Protein AF-A0A095BUM9-F1 (afdb_monomer_lite)

Structure (mmCIF, N/CA/C/O backbone):
data_AF-A0A095BUM9-F1
#
_entry.id   AF-A0A095BUM9-F1
#
loop_
_atom_site.group_PDB
_atom_site.id
_atom_site.type_symbol
_atom_site.label_atom_id
_atom_site.label_alt_id
_atom_site.label_comp_id
_atom_site.label_asym_id
_atom_site.label_entity_id
_atom_site.label_seq_id
_atom_site.pdbx_PDB_ins_code
_atom_site.Cartn_x
_atom_site.Cartn_y
_atom_site.Cartn_z
_atom_site.occupancy
_atom_site.B_iso_or_equiv
_atom_site.auth_seq_id
_atom_site.auth_comp_id
_atom_site.auth_asym_id
_atom_site.auth_atom_id
_atom_site.pdbx_PDB_model_num
ATOM 1 N N . MET A 1 1 ? 39.213 10.742 14.798 1.00 37.25 1 MET A N 1
ATOM 2 C CA . MET A 1 1 ? 37.972 11.482 15.093 1.00 37.25 1 MET A CA 1
ATOM 3 C C . MET A 1 1 ? 37.114 11.392 13.850 1.00 37.25 1 MET A C 1
ATOM 5 O O . MET A 1 1 ? 37.494 11.927 12.818 1.00 37.25 1 MET A O 1
ATOM 9 N N . SER A 1 2 ? 36.088 10.554 13.929 1.00 52.44 2 SER A N 1
ATOM 10 C CA . SER A 1 2 ? 35.226 10.130 12.832 1.00 52.44 2 SER A CA 1
ATOM 11 C C . SER A 1 2 ? 34.354 11.274 12.341 1.00 52.44 2 SER A C 1
ATOM 13 O O . SER A 1 2 ? 33.689 11.912 13.150 1.00 52.44 2 SER A O 1
ATOM 15 N N . LEU A 1 3 ? 34.308 11.472 11.029 1.00 36.34 3 LEU A N 1
ATOM 16 C CA . LEU A 1 3 ? 33.194 12.130 10.359 1.00 36.34 3 LEU A CA 1
ATOM 17 C C . LEU A 1 3 ? 32.855 11.280 9.138 1.00 36.34 3 LEU A C 1
ATOM 19 O O . LEU A 1 3 ? 33.280 11.529 8.013 1.00 36.34 3 LEU A O 1
ATOM 23 N N . GLU A 1 4 ? 32.136 10.202 9.434 1.00 45.38 4 GLU A N 1
ATOM 24 C CA . GLU A 1 4 ? 31.327 9.450 8.488 1.00 45.38 4 GLU A CA 1
ATOM 25 C C . GLU A 1 4 ? 30.225 10.403 8.016 1.00 45.38 4 GLU A C 1
ATOM 27 O O . GLU A 1 4 ? 29.165 10.529 8.628 1.00 45.38 4 GLU A O 1
ATOM 32 N N . TYR A 1 5 ? 30.541 11.198 6.993 1.00 40.94 5 TYR A N 1
ATOM 33 C CA . TYR A 1 5 ? 29.552 12.020 6.322 1.00 40.94 5 TYR A CA 1
ATOM 34 C C . TYR A 1 5 ? 28.581 11.070 5.638 1.00 40.94 5 TYR A C 1
ATOM 36 O O . TYR A 1 5 ? 28.950 10.308 4.743 1.00 40.94 5 TYR A O 1
ATOM 44 N N . ALA A 1 6 ? 27.349 11.106 6.134 1.00 43.25 6 ALA A N 1
ATOM 45 C CA . ALA A 1 6 ? 26.189 10.474 5.550 1.00 43.25 6 ALA A CA 1
ATOM 46 C C . ALA A 1 6 ? 26.259 10.558 4.021 1.00 43.25 6 ALA A C 1
ATOM 48 O O . ALA A 1 6 ? 26.364 11.649 3.457 1.00 43.25 6 ALA A O 1
ATOM 49 N N . ARG A 1 7 ? 26.205 9.390 3.373 1.00 48.44 7 ARG A N 1
ATOM 50 C CA . ARG A 1 7 ? 25.944 9.230 1.942 1.00 48.44 7 ARG A CA 1
ATOM 51 C C . ARG A 1 7 ? 24.588 9.857 1.614 1.00 48.44 7 ARG A C 1
ATOM 53 O O . ARG A 1 7 ? 23.583 9.168 1.484 1.00 48.44 7 ARG A O 1
ATOM 60 N N . VAL A 1 8 ? 24.551 11.175 1.491 1.00 48.12 8 VAL A N 1
ATOM 61 C CA . VAL A 1 8 ? 23.560 11.848 0.664 1.00 48.12 8 VAL A CA 1
ATOM 62 C C . VAL A 1 8 ? 24.030 11.562 -0.753 1.00 48.12 8 VAL A C 1
ATOM 64 O O . VAL A 1 8 ? 25.059 12.084 -1.171 1.00 48.12 8 VAL A O 1
ATOM 67 N N . GLY A 1 9 ? 23.369 10.613 -1.419 1.00 47.25 9 GLY A N 1
ATOM 68 C CA . GLY A 1 9 ? 23.727 10.179 -2.768 1.00 47.25 9 GLY A CA 1
ATOM 69 C C . GLY A 1 9 ? 23.899 11.389 -3.681 1.00 47.25 9 GLY A C 1
ATOM 70 O O . GLY A 1 9 ? 22.977 12.192 -3.829 1.00 47.25 9 GLY A O 1
ATOM 71 N N . ASN A 1 10 ? 25.104 11.544 -4.230 1.00 46.31 10 ASN A N 1
ATOM 72 C CA . ASN A 1 10 ? 25.425 12.632 -5.137 1.00 46.31 10 ASN A CA 1
ATOM 73 C C . ASN A 1 10 ? 24.512 12.552 -6.364 1.00 46.31 10 ASN A C 1
ATOM 75 O O . ASN A 1 10 ? 24.329 11.494 -6.961 1.00 46.31 10 ASN A O 1
ATOM 79 N N . ILE A 1 11 ? 24.004 13.710 -6.778 1.00 50.25 11 ILE A N 1
ATOM 80 C CA . ILE A 1 11 ? 23.182 13.905 -7.984 1.00 50.25 11 ILE A CA 1
ATOM 81 C C . ILE A 1 11 ? 23.917 13.411 -9.252 1.00 50.25 11 ILE A C 1
ATOM 83 O O . ILE A 1 11 ? 23.292 13.098 -10.261 1.00 50.25 11 ILE A O 1
ATOM 87 N N . GLU A 1 12 ? 25.242 13.277 -9.188 1.00 50.84 12 GLU A N 1
ATOM 88 C CA . GLU A 1 12 ? 26.098 12.797 -10.274 1.00 50.84 12 GLU A CA 1
ATOM 89 C C . GLU A 1 12 ? 25.958 11.286 -10.558 1.00 50.84 12 GLU A C 1
ATOM 91 O O . GLU A 1 12 ? 26.064 10.892 -11.721 1.00 50.84 12 GLU A O 1
ATOM 96 N N . ASP A 1 13 ? 25.600 10.450 -9.568 1.00 50.56 13 ASP A N 1
ATOM 97 C CA . ASP A 1 13 ? 25.375 8.997 -9.767 1.00 50.56 13 ASP A CA 1
ATOM 98 C C . ASP A 1 13 ? 24.116 8.692 -10.610 1.00 50.56 13 ASP A C 1
ATOM 100 O O . ASP A 1 13 ? 23.952 7.602 -11.169 1.00 50.56 13 ASP A O 1
ATOM 104 N N . ILE A 1 14 ? 23.227 9.679 -10.746 1.00 52.34 14 ILE A N 1
ATOM 105 C CA . ILE A 1 14 ? 21.933 9.578 -11.435 1.00 52.34 14 ILE A CA 1
ATOM 106 C C . ILE A 1 14 ? 22.106 9.623 -12.970 1.00 52.34 14 ILE A C 1
ATOM 108 O O . ILE A 1 14 ? 21.186 9.262 -13.701 1.00 52.34 14 ILE A O 1
ATOM 112 N N . THR A 1 15 ? 23.276 10.026 -13.489 1.00 46.22 15 THR A N 1
ATOM 113 C CA . THR A 1 15 ? 23.442 10.438 -14.901 1.00 46.22 15 THR A CA 1
ATOM 114 C C . THR A 1 15 ? 23.835 9.349 -15.907 1.00 46.22 15 THR A C 1
ATOM 116 O O . THR A 1 15 ? 23.819 9.617 -17.109 1.00 46.22 15 THR A O 1
ATOM 119 N N . SER A 1 16 ? 24.136 8.112 -15.493 1.00 49.88 16 SER A N 1
ATOM 120 C CA . SER A 1 16 ? 24.320 7.028 -16.468 1.00 49.88 16 SER A CA 1
ATOM 121 C C . SER A 1 16 ? 22.957 6.436 -16.829 1.00 49.88 16 SER A C 1
ATOM 123 O O . SER A 1 16 ? 22.244 5.893 -15.997 1.00 49.88 16 SER A O 1
ATOM 125 N N . ILE A 1 17 ? 22.575 6.538 -18.101 1.00 48.09 17 ILE A N 1
ATOM 126 C CA . ILE A 1 17 ? 21.242 6.179 -18.626 1.00 48.09 17 ILE A CA 1
ATOM 127 C C . ILE A 1 17 ? 20.918 4.670 -18.430 1.00 48.09 17 ILE A C 1
ATOM 129 O O . ILE A 1 17 ? 19.776 4.251 -18.591 1.00 48.09 17 ILE A O 1
ATOM 133 N N . GLY A 1 18 ? 21.894 3.852 -18.003 1.00 49.84 18 GLY A N 1
ATOM 134 C CA . GLY A 1 18 ? 21.694 2.476 -17.519 1.00 49.84 18 GLY A CA 1
ATOM 135 C C . GLY A 1 18 ? 21.702 2.290 -15.988 1.00 49.84 18 GLY A C 1
ATOM 136 O O . GLY A 1 18 ? 21.247 1.254 -15.510 1.00 49.84 18 GLY A O 1
ATOM 137 N N . SER A 1 19 ? 22.190 3.262 -15.209 1.00 53.84 19 SER A N 1
ATOM 138 C CA . SER A 1 19 ? 22.200 3.244 -13.737 1.00 53.84 19 SER A CA 1
ATOM 139 C C . SER A 1 19 ? 20.976 3.914 -13.116 1.00 53.84 19 SER A C 1
ATOM 141 O O . SER A 1 19 ? 20.598 3.553 -12.009 1.00 53.84 19 SER A O 1
ATOM 143 N N . THR A 1 20 ? 20.304 4.840 -13.806 1.00 53.41 20 THR A N 1
ATOM 144 C CA . THR A 1 20 ? 19.110 5.506 -13.259 1.00 53.41 20 THR A CA 1
ATOM 145 C C . THR A 1 20 ? 17.959 4.520 -13.045 1.00 53.41 20 THR A C 1
ATOM 147 O O . THR A 1 20 ? 17.336 4.525 -11.986 1.00 53.41 20 THR A O 1
ATOM 150 N N . THR A 1 21 ? 17.711 3.618 -14.004 1.00 61.41 21 THR A N 1
ATOM 151 C CA . THR A 1 21 ? 16.702 2.555 -13.860 1.00 61.41 21 THR A CA 1
ATOM 152 C C . THR A 1 21 ? 17.083 1.576 -12.753 1.00 61.41 21 THR A C 1
ATOM 154 O O . THR A 1 21 ? 16.223 1.208 -11.959 1.00 61.41 21 THR A O 1
ATOM 157 N N . SER A 1 22 ? 18.363 1.196 -12.638 1.00 71.38 22 SER A N 1
ATOM 158 C CA . SER A 1 22 ? 18.804 0.278 -11.578 1.00 71.38 22 SER A CA 1
ATOM 159 C C . SER A 1 22 ? 18.741 0.924 -10.191 1.00 71.38 22 SER A C 1
ATOM 161 O O . SER A 1 22 ? 18.352 0.265 -9.231 1.00 71.38 22 SER A O 1
ATOM 163 N N . PHE A 1 23 ? 19.037 2.221 -10.090 1.00 73.31 23 PHE A N 1
ATOM 164 C CA . PHE A 1 23 ? 18.909 2.999 -8.863 1.00 73.31 23 PHE A CA 1
ATOM 165 C C . PHE A 1 23 ? 17.445 3.136 -8.442 1.00 73.31 23 PHE A C 1
ATOM 167 O O . PHE A 1 23 ? 17.112 2.810 -7.308 1.00 73.31 23 PHE A O 1
ATOM 174 N N . LEU A 1 24 ? 16.550 3.533 -9.353 1.00 72.06 24 LEU A N 1
ATOM 175 C CA . LEU A 1 24 ? 15.116 3.634 -9.065 1.00 72.06 24 LEU A CA 1
ATOM 176 C C . LEU A 1 24 ? 14.516 2.274 -8.684 1.00 72.06 24 LEU A C 1
ATOM 178 O O . LEU A 1 24 ? 13.746 2.195 -7.728 1.00 72.06 24 LEU A O 1
ATOM 182 N N . GLN A 1 25 ? 14.912 1.193 -9.365 1.00 75.12 25 GLN A N 1
ATOM 183 C CA . GLN A 1 25 ? 14.515 -0.171 -9.006 1.00 75.12 25 GLN A CA 1
ATOM 184 C C . GLN A 1 25 ? 15.040 -0.577 -7.623 1.00 75.12 25 GLN A C 1
ATOM 186 O O . GLN A 1 25 ? 14.289 -1.160 -6.839 1.00 75.12 25 GLN A O 1
ATOM 191 N N . ALA A 1 26 ? 16.291 -0.240 -7.295 1.00 78.88 26 ALA A N 1
ATOM 192 C CA . ALA A 1 26 ? 16.879 -0.507 -5.985 1.00 78.88 26 ALA A CA 1
ATOM 193 C C . ALA A 1 26 ? 16.165 0.276 -4.873 1.00 78.88 26 ALA A C 1
ATOM 195 O O . ALA A 1 26 ? 15.777 -0.312 -3.865 1.00 78.88 26 ALA A O 1
ATOM 196 N N . THR A 1 27 ? 15.906 1.569 -5.079 1.00 79.94 27 THR A N 1
ATOM 197 C CA . THR A 1 27 ? 15.132 2.398 -4.146 1.00 79.94 27 THR A CA 1
ATOM 198 C C . THR A 1 27 ? 13.707 1.872 -3.987 1.00 79.94 27 THR A C 1
ATOM 200 O O . THR A 1 27 ? 13.199 1.800 -2.871 1.00 79.94 27 THR A O 1
ATOM 203 N N . ALA A 1 28 ? 13.052 1.443 -5.068 1.00 78.00 28 ALA A N 1
ATOM 204 C CA . ALA A 1 28 ? 11.721 0.851 -4.988 1.00 78.00 28 ALA A CA 1
ATOM 205 C C . ALA A 1 28 ? 11.737 -0.476 -4.211 1.00 78.00 28 ALA A C 1
ATOM 207 O O . ALA A 1 28 ? 10.840 -0.737 -3.412 1.00 78.00 28 ALA A O 1
ATOM 208 N N . ALA A 1 29 ? 12.757 -1.318 -4.401 1.00 80.62 29 ALA A N 1
ATOM 209 C CA . ALA A 1 29 ? 12.925 -2.554 -3.635 1.00 80.62 29 ALA A CA 1
ATOM 210 C C . ALA A 1 29 ? 13.141 -2.278 -2.136 1.00 80.62 29 ALA A C 1
ATOM 212 O O . ALA A 1 29 ? 12.526 -2.935 -1.295 1.00 80.62 29 ALA A O 1
ATOM 213 N N . GLU A 1 30 ? 13.942 -1.267 -1.798 1.00 83.94 30 GLU A N 1
ATOM 214 C CA . GLU A 1 30 ? 14.147 -0.814 -0.420 1.00 83.94 30 GLU A CA 1
ATOM 215 C C . GLU A 1 30 ? 12.841 -0.303 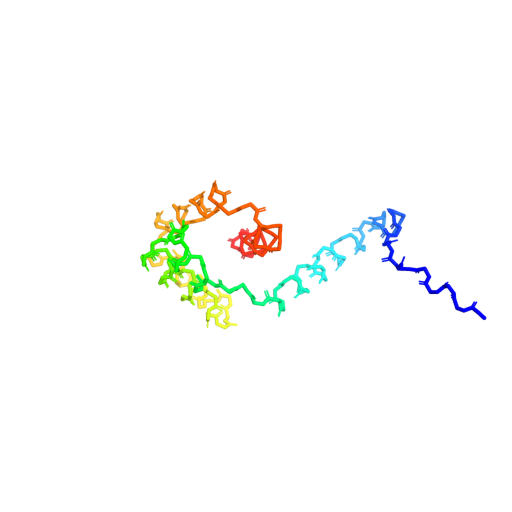0.207 1.00 83.94 30 GLU A C 1
ATOM 217 O O . GLU A 1 30 ? 12.461 -0.727 1.302 1.00 83.94 30 GLU A O 1
ATOM 222 N N . VAL A 1 31 ? 12.093 0.539 -0.511 1.00 85.00 31 VAL A N 1
ATOM 223 C CA . VAL A 1 31 ? 10.785 1.036 -0.061 1.00 85.00 31 VAL A CA 1
ATOM 224 C C . VAL A 1 31 ? 9.820 -0.127 0.184 1.00 85.00 31 VAL A C 1
ATOM 226 O O . VAL A 1 31 ? 9.171 -0.159 1.230 1.00 85.00 31 VAL A O 1
ATOM 229 N N . ARG A 1 32 ? 9.785 -1.129 -0.709 1.00 81.44 32 ARG A N 1
ATOM 230 C CA . ARG A 1 32 ? 8.951 -2.333 -0.541 1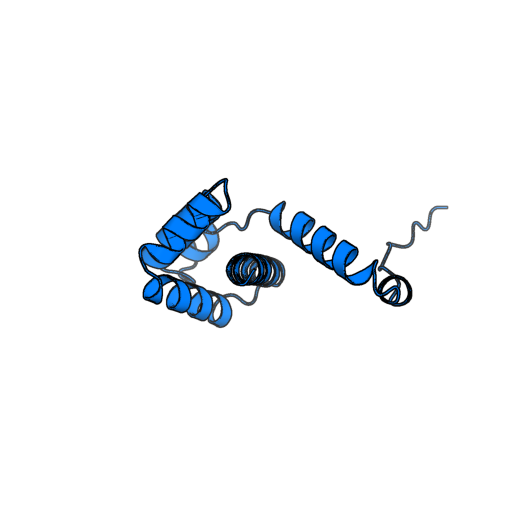.00 81.44 32 ARG A CA 1
ATOM 231 C C . ARG A 1 32 ? 9.349 -3.189 0.664 1.00 81.44 32 ARG A C 1
ATOM 233 O O . ARG A 1 32 ? 8.496 -3.871 1.226 1.00 81.44 32 ARG A O 1
ATOM 240 N N . SER A 1 33 ? 10.611 -3.146 1.093 1.00 80.56 33 SER A N 1
ATOM 241 C CA . SER A 1 33 ? 11.054 -3.866 2.297 1.00 80.56 33 SER A CA 1
ATOM 242 C C . SER A 1 33 ? 10.476 -3.280 3.592 1.00 80.56 33 SER A C 1
ATOM 244 O O . SER A 1 33 ? 10.421 -3.959 4.620 1.00 80.56 33 SER A O 1
ATOM 246 N N . THR A 1 34 ? 9.993 -2.034 3.545 1.00 80.25 34 THR A N 1
ATOM 247 C CA . THR A 1 34 ? 9.481 -1.335 4.720 1.00 80.25 34 THR A CA 1
ATOM 248 C C . THR A 1 34 ? 7.957 -1.407 4.765 1.00 80.25 34 THR A C 1
ATOM 250 O O . THR A 1 34 ? 7.266 -0.673 4.062 1.00 80.25 34 THR A O 1
ATOM 253 N N . ARG A 1 35 ? 7.408 -2.270 5.628 1.00 81.00 35 ARG A N 1
ATOM 254 C CA . ARG A 1 35 ? 5.951 -2.424 5.756 1.00 81.00 35 ARG A CA 1
ATOM 255 C C . ARG A 1 35 ? 5.286 -1.177 6.330 1.00 81.00 35 ARG A C 1
ATOM 257 O O . ARG A 1 35 ? 5.686 -0.657 7.375 1.00 81.00 35 ARG A O 1
ATOM 264 N N . VAL A 1 36 ? 4.216 -0.737 5.674 1.00 91.38 36 VAL A N 1
ATOM 265 C CA . VAL A 1 36 ? 3.348 0.327 6.179 1.00 91.38 36 VAL A CA 1
ATOM 266 C C . VAL A 1 36 ? 2.435 -0.239 7.265 1.00 91.38 36 VAL A C 1
ATOM 268 O O . VAL A 1 36 ? 1.802 -1.277 7.097 1.00 91.38 36 VAL A O 1
ATOM 271 N N . ASN A 1 37 ? 2.328 0.464 8.393 1.00 93.00 37 ASN A N 1
ATOM 272 C CA . ASN A 1 37 ? 1.391 0.094 9.449 1.00 93.00 37 ASN A CA 1
ATOM 273 C C . ASN A 1 37 ? -0.028 0.601 9.130 1.00 93.00 37 ASN A C 1
ATOM 275 O O . ASN A 1 37 ? -0.446 1.655 9.615 1.00 93.00 37 ASN A O 1
ATOM 279 N N . TRP A 1 38 ? -0.774 -0.155 8.321 1.00 94.25 38 TRP A N 1
ATOM 280 C CA . TRP A 1 38 ? -2.157 0.167 7.944 1.00 94.25 38 TRP A CA 1
ATOM 281 C C . TRP A 1 38 ? -3.116 0.243 9.140 1.00 94.25 38 TRP A C 1
ATOM 283 O O . TRP A 1 38 ? -4.062 1.029 9.119 1.00 94.25 38 TRP A O 1
ATOM 293 N N . GLN A 1 39 ? -2.839 -0.501 10.218 1.00 94.94 39 GLN A N 1
ATOM 294 C CA . GLN A 1 39 ? -3.674 -0.516 11.421 1.00 94.94 39 GLN A CA 1
ATOM 295 C C . GLN A 1 39 ? -3.739 0.861 12.087 1.00 94.94 39 GLN A C 1
ATOM 297 O O . GLN A 1 39 ? -4.804 1.277 12.538 1.00 94.94 39 GLN A O 1
ATOM 302 N N . SER A 1 40 ? -2.621 1.592 12.125 1.00 94.75 40 SER A N 1
ATOM 303 C CA . SER A 1 40 ? -2.590 2.945 12.692 1.00 94.75 40 SER A CA 1
ATOM 304 C C . SER A 1 40 ? -3.449 3.927 11.897 1.00 94.75 40 SER A C 1
ATOM 306 O O . SER A 1 40 ? -4.055 4.818 12.487 1.00 94.75 40 SER A O 1
ATOM 308 N N . TYR A 1 41 ? -3.548 3.755 10.577 1.00 94.44 41 TYR A N 1
ATOM 309 C CA . TYR A 1 41 ? -4.410 4.589 9.738 1.00 94.44 41 TYR A CA 1
ATOM 310 C C . TYR A 1 41 ? -5.895 4.281 9.942 1.00 94.44 41 TYR A C 1
ATOM 312 O O . TYR A 1 41 ? -6.701 5.209 9.933 1.00 94.44 41 TYR A O 1
ATOM 320 N N . LEU A 1 42 ? -6.247 3.011 10.175 1.00 94.94 42 LEU A N 1
ATOM 321 C CA . LEU A 1 42 ? -7.611 2.609 10.525 1.00 94.94 42 LEU A CA 1
ATOM 322 C C . LEU A 1 42 ? -8.009 3.141 11.910 1.00 94.94 42 LEU A C 1
ATOM 324 O O . LEU A 1 42 ? -9.047 3.777 12.060 1.00 94.94 42 LEU A O 1
ATOM 328 N N . GLN A 1 43 ? -7.156 2.943 12.921 1.00 96.31 43 GLN A N 1
ATOM 329 C CA . GLN A 1 43 ? -7.397 3.434 14.286 1.00 96.31 43 GLN A CA 1
ATOM 330 C C . GLN A 1 43 ? -7.489 4.962 14.350 1.00 96.31 43 GLN A C 1
ATOM 332 O O . GLN A 1 43 ? -8.295 5.500 15.104 1.00 96.31 43 GLN A O 1
ATOM 337 N N . GLY A 1 44 ? -6.688 5.660 13.542 1.00 94.50 44 GLY A N 1
ATOM 338 C CA . GLY A 1 44 ? -6.744 7.113 13.394 1.00 94.50 44 GLY A CA 1
ATOM 339 C C . GLY A 1 44 ? -7.896 7.618 12.522 1.00 94.50 44 GLY A C 1
ATOM 340 O O . GLY A 1 44 ? -7.957 8.818 12.273 1.00 94.50 44 GLY A O 1
ATOM 341 N N . GLN A 1 45 ? -8.769 6.731 12.027 1.00 93.19 45 GLN A N 1
ATOM 342 C CA . GLN A 1 45 ? -9.889 7.050 11.131 1.00 93.19 45 GLN A CA 1
ATOM 343 C C . GLN A 1 45 ? -9.470 7.786 9.845 1.00 93.19 45 GLN A C 1
ATOM 345 O O . GLN A 1 45 ? -10.262 8.505 9.236 1.00 93.19 45 GLN A O 1
ATOM 350 N N . ILE A 1 46 ? -8.216 7.616 9.418 1.00 92.38 46 ILE A N 1
ATOM 351 C CA . ILE A 1 46 ? -7.714 8.183 8.162 1.00 92.38 46 ILE A CA 1
ATOM 352 C C . ILE A 1 46 ? -8.213 7.354 6.982 1.00 92.38 46 ILE A C 1
ATOM 354 O O . ILE A 1 46 ? -8.534 7.918 5.939 1.00 92.38 46 ILE A O 1
ATOM 358 N N . ILE A 1 47 ? -8.303 6.036 7.173 1.00 93.44 47 ILE A N 1
ATOM 359 C CA . ILE A 1 47 ? -8.931 5.083 6.255 1.00 93.44 47 ILE A CA 1
ATOM 360 C C . ILE A 1 47 ? -10.071 4.346 6.966 1.00 93.44 47 ILE A C 1
ATOM 362 O O . ILE A 1 47 ? -10.077 4.252 8.194 1.00 93.44 47 ILE A O 1
ATOM 366 N N . ASN A 1 48 ? -11.025 3.823 6.201 1.00 92.81 48 ASN A N 1
ATOM 367 C CA . ASN A 1 48 ? -12.133 3.006 6.699 1.00 92.81 48 ASN A CA 1
ATOM 368 C C . ASN A 1 48 ? -11.832 1.494 6.585 1.00 92.81 48 ASN A C 1
ATOM 370 O O . ASN A 1 48 ? -10.806 1.090 6.033 1.00 92.81 48 ASN A O 1
ATOM 374 N N . ASP A 1 49 ? -12.740 0.653 7.089 1.00 94.31 49 ASP A N 1
ATOM 375 C CA . ASP A 1 49 ? -12.580 -0.810 7.084 1.00 94.31 49 ASP A CA 1
ATOM 376 C C . ASP A 1 49 ? -12.462 -1.406 5.673 1.00 94.31 49 ASP A C 1
ATOM 378 O O . ASP A 1 49 ? -11.694 -2.342 5.451 1.00 94.31 49 ASP A O 1
ATOM 382 N N . GLU A 1 50 ? -13.189 -0.850 4.703 1.00 91.69 50 GLU A N 1
ATOM 383 C CA . GLU A 1 50 ? -13.161 -1.290 3.304 1.00 91.69 50 GLU A CA 1
ATOM 384 C C . GLU A 1 50 ? -11.776 -1.061 2.678 1.00 91.69 50 GLU A C 1
ATOM 386 O O . GLU A 1 50 ? -11.178 -1.974 2.103 1.00 91.69 50 GLU A O 1
ATOM 391 N N . GLN A 1 51 ? -11.228 0.141 2.855 1.00 91.94 51 GLN A N 1
ATOM 392 C CA . GLN A 1 51 ? -9.898 0.529 2.386 1.00 91.94 51 GLN A CA 1
ATOM 393 C C . GLN A 1 51 ? -8.805 -0.262 3.103 1.00 91.94 51 GLN A C 1
ATOM 395 O O . GLN A 1 51 ? -7.857 -0.720 2.465 1.00 91.94 51 GLN A O 1
ATOM 400 N N . TYR A 1 52 ? -8.950 -0.461 4.415 1.00 93.94 52 TYR A N 1
ATOM 401 C CA . TYR A 1 52 ? -8.031 -1.271 5.207 1.00 93.94 52 TYR A CA 1
ATOM 402 C C . TYR A 1 52 ? -8.020 -2.735 4.745 1.00 93.94 52 TYR A C 1
ATOM 404 O O . TYR A 1 52 ? -6.951 -3.313 4.538 1.00 93.94 52 TYR A O 1
ATOM 412 N N . SER A 1 53 ? -9.195 -3.330 4.529 1.00 92.88 53 SER A N 1
ATOM 413 C CA . SER A 1 53 ? -9.323 -4.700 4.026 1.00 92.88 53 SER A CA 1
ATOM 414 C C . SER A 1 53 ? -8.707 -4.844 2.634 1.00 92.88 53 SER A C 1
ATOM 416 O O . SER A 1 53 ? -7.965 -5.792 2.369 1.00 92.88 53 SER A O 1
ATOM 418 N N . PHE A 1 54 ? -8.958 -3.875 1.749 1.00 92.31 54 PHE A N 1
ATOM 419 C CA . PHE A 1 54 ? -8.358 -3.840 0.420 1.00 92.31 54 PHE A CA 1
ATOM 420 C C . PHE A 1 54 ? -6.833 -3.793 0.478 1.00 92.31 54 PHE A C 1
ATOM 422 O O . PHE A 1 54 ? -6.175 -4.696 -0.041 1.00 92.31 54 PHE A O 1
ATOM 429 N N . ILE A 1 55 ? -6.275 -2.770 1.134 1.00 91.19 55 ILE A N 1
ATOM 430 C CA . ILE A 1 55 ? -4.832 -2.535 1.120 1.00 91.19 55 ILE A CA 1
ATOM 431 C C . ILE A 1 55 ? -4.088 -3.672 1.817 1.00 91.19 55 ILE A C 1
ATOM 433 O O . ILE A 1 55 ? -3.051 -4.097 1.333 1.00 91.19 55 ILE A O 1
ATOM 437 N N . THR A 1 56 ? -4.663 -4.252 2.874 1.00 92.12 56 THR A N 1
ATOM 438 C CA . THR A 1 56 ? -4.080 -5.407 3.569 1.00 92.12 56 THR A CA 1
ATOM 439 C C . THR A 1 56 ? -4.071 -6.656 2.688 1.00 92.12 56 THR A C 1
ATOM 441 O O . THR A 1 56 ? -3.093 -7.400 2.698 1.00 92.12 56 THR A O 1
ATOM 444 N N . ARG A 1 57 ? -5.124 -6.910 1.898 1.00 91.94 57 ARG A N 1
ATOM 445 C CA . ARG A 1 57 ? -5.126 -8.032 0.938 1.00 91.94 57 ARG A CA 1
ATOM 446 C C . ARG A 1 57 ? -4.095 -7.830 -0.166 1.00 91.94 57 ARG A C 1
ATOM 448 O O . ARG A 1 57 ? -3.405 -8.782 -0.514 1.00 91.94 57 ARG A O 1
ATOM 455 N N . LEU A 1 58 ? -3.980 -6.605 -0.678 1.00 90.00 58 LEU A N 1
ATOM 456 C CA . LEU A 1 58 ? -2.989 -6.260 -1.693 1.00 90.00 58 LEU A CA 1
ATOM 457 C C . LEU A 1 58 ? -1.555 -6.408 -1.154 1.00 90.00 58 LEU A C 1
ATOM 459 O O . LEU A 1 58 ? -0.711 -7.001 -1.816 1.00 90.00 58 LEU A O 1
ATOM 463 N N . ASP A 1 59 ? -1.304 -5.936 0.069 1.00 88.88 59 ASP A N 1
ATOM 464 C CA . ASP A 1 59 ? 0.002 -5.968 0.743 1.00 88.88 59 ASP A CA 1
ATOM 465 C C . ASP A 1 59 ? 0.472 -7.396 1.066 1.00 88.88 59 ASP A C 1
ATOM 467 O O . ASP A 1 59 ? 1.658 -7.712 0.988 1.00 88.88 59 ASP A O 1
ATOM 471 N N . ASN A 1 60 ? -0.469 -8.287 1.394 1.00 90.06 60 ASN A N 1
ATOM 472 C CA . ASN A 1 60 ? -0.179 -9.689 1.694 1.00 90.06 60 ASN A CA 1
ATOM 473 C C . ASN A 1 60 ? -0.133 -10.592 0.451 1.00 90.06 60 ASN A C 1
ATOM 475 O O . ASN A 1 60 ? 0.174 -11.776 0.589 1.00 90.06 60 ASN A O 1
ATOM 479 N N . ALA A 1 61 ? -0.426 -10.077 -0.748 1.00 89.56 61 ALA A N 1
ATOM 480 C CA . ALA A 1 61 ? -0.344 -10.853 -1.980 1.00 89.56 61 ALA A CA 1
ATOM 481 C C . ALA A 1 61 ? 1.136 -11.059 -2.386 1.00 89.56 61 ALA A C 1
ATOM 483 O O . ALA A 1 61 ? 1.824 -10.093 -2.743 1.00 89.56 61 ALA A O 1
ATOM 484 N N . PRO A 1 62 ? 1.651 -12.306 -2.335 1.00 81.69 62 PRO A N 1
ATOM 485 C CA . PRO A 1 62 ? 3.090 -12.565 -2.405 1.00 81.69 62 PRO A CA 1
ATOM 486 C C . PRO A 1 62 ? 3.659 -12.511 -3.827 1.00 81.69 62 PRO A C 1
ATOM 488 O O . PRO A 1 62 ? 4.863 -12.329 -3.982 1.00 81.69 62 PRO A O 1
ATOM 491 N N . THR A 1 63 ? 2.821 -12.671 -4.856 1.00 85.75 63 THR A N 1
ATOM 492 C CA . THR A 1 63 ? 3.239 -12.660 -6.266 1.00 85.75 63 THR A CA 1
ATOM 493 C C . THR A 1 63 ? 2.531 -11.560 -7.051 1.00 85.75 63 THR A C 1
ATOM 495 O O . THR A 1 63 ? 1.466 -11.080 -6.649 1.00 85.75 63 THR A O 1
ATOM 498 N N . ALA A 1 64 ? 3.108 -11.175 -8.190 1.00 82.62 64 ALA A N 1
ATOM 499 C CA . ALA A 1 64 ? 2.508 -10.198 -9.096 1.00 82.62 64 ALA A CA 1
ATOM 500 C C . ALA A 1 64 ? 1.133 -10.667 -9.603 1.00 82.62 64 ALA A C 1
ATOM 502 O O . ALA A 1 64 ? 0.189 -9.884 -9.661 1.00 82.62 64 ALA A O 1
ATOM 503 N N . GLU A 1 65 ? 0.971 -11.963 -9.879 1.00 86.69 65 GLU A N 1
ATOM 504 C CA . GLU A 1 65 ? -0.302 -12.555 -10.301 1.00 86.69 65 GLU A CA 1
ATOM 505 C C . GLU A 1 65 ? -1.367 -12.452 -9.206 1.00 86.69 65 GLU A C 1
ATOM 507 O O . GLU A 1 65 ? -2.512 -12.104 -9.492 1.00 86.69 65 GLU A O 1
ATOM 512 N N . ALA A 1 66 ? -0.998 -12.710 -7.946 1.00 88.44 66 ALA A N 1
ATOM 513 C CA . ALA A 1 66 ? -1.913 -12.585 -6.816 1.00 88.44 66 ALA A CA 1
ATOM 514 C C . ALA A 1 66 ? -2.349 -11.126 -6.603 1.00 88.44 66 ALA A C 1
ATOM 516 O O . ALA A 1 66 ? -3.529 -10.867 -6.365 1.00 88.44 66 ALA A O 1
ATOM 517 N N . ARG A 1 67 ? -1.428 -10.163 -6.751 1.00 88.25 67 ARG A N 1
ATOM 518 C CA . ARG A 1 67 ? -1.756 -8.728 -6.704 1.00 88.25 67 ARG A CA 1
ATOM 519 C C . ARG A 1 67 ? -2.698 -8.343 -7.839 1.00 88.25 67 ARG A C 1
ATOM 521 O O . ARG A 1 67 ? -3.737 -7.741 -7.585 1.00 88.25 67 ARG A O 1
ATOM 528 N N . ASN A 1 68 ? -2.392 -8.771 -9.063 1.00 87.44 68 ASN A N 1
ATOM 529 C CA . ASN A 1 68 ? -3.241 -8.551 -10.232 1.00 87.44 68 ASN A CA 1
ATOM 530 C C . ASN A 1 68 ? -4.638 -9.147 -10.051 1.00 87.44 68 ASN A C 1
ATOM 532 O O . ASN A 1 68 ? -5.616 -8.544 -10.481 1.00 87.44 68 ASN A O 1
ATOM 536 N N . HIS A 1 69 ? -4.758 -10.291 -9.378 1.00 89.69 69 HIS A N 1
ATOM 537 C CA . HIS A 1 69 ? -6.057 -10.858 -9.037 1.00 89.69 69 HIS A CA 1
ATOM 538 C C . HIS A 1 69 ? -6.843 -9.963 -8.068 1.00 89.69 69 HIS A C 1
ATOM 540 O O . HIS A 1 69 ? -8.019 -9.706 -8.309 1.00 89.69 69 HIS A O 1
ATOM 546 N N . VAL A 1 70 ? -6.201 -9.439 -7.015 1.00 89.56 70 VAL A N 1
ATOM 547 C CA . VAL A 1 70 ? -6.835 -8.498 -6.070 1.00 89.56 70 VAL A CA 1
ATOM 548 C C . VAL A 1 70 ? -7.292 -7.220 -6.779 1.00 89.56 70 VAL A C 1
ATOM 550 O O . VAL A 1 70 ? -8.394 -6.744 -6.521 1.00 89.56 70 VAL A O 1
ATOM 553 N N . ILE A 1 71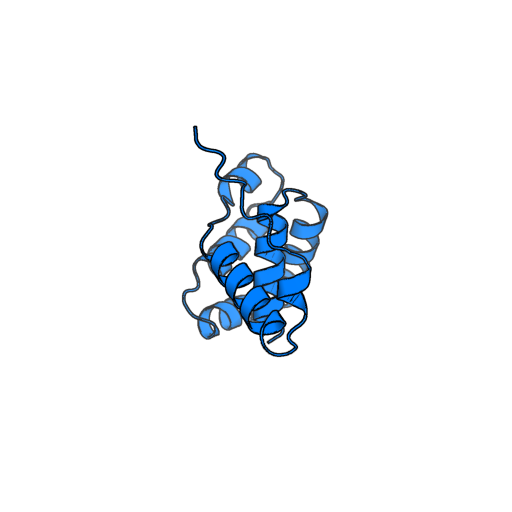 ? -6.475 -6.697 -7.694 1.00 88.19 71 ILE A N 1
ATOM 554 C CA . ILE A 1 71 ? -6.773 -5.484 -8.469 1.00 88.19 71 ILE A CA 1
ATOM 555 C C . ILE A 1 71 ? -7.944 -5.715 -9.430 1.00 88.19 71 ILE A C 1
ATOM 557 O O . ILE A 1 71 ? -8.885 -4.927 -9.463 1.00 88.19 71 ILE A O 1
ATOM 561 N N . ARG A 1 72 ? -7.907 -6.809 -10.201 1.00 87.12 72 ARG A N 1
ATOM 562 C CA . ARG 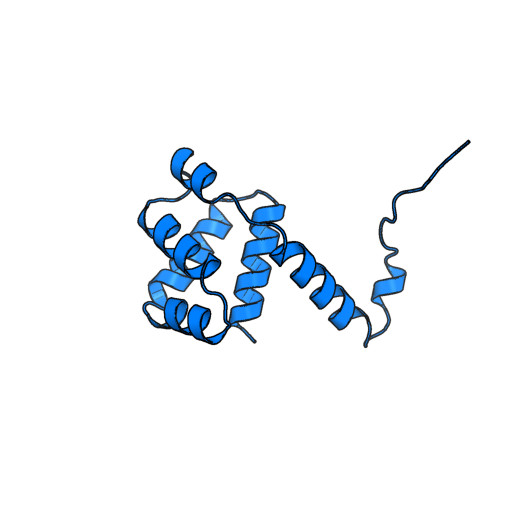A 1 72 ? -8.937 -7.133 -11.203 1.00 87.12 72 ARG A CA 1
ATOM 563 C C . ARG A 1 72 ? -10.255 -7.592 -10.591 1.00 87.12 72 ARG A C 1
ATOM 565 O O . ARG A 1 72 ? -11.279 -7.538 -11.263 1.00 87.12 72 ARG A O 1
ATOM 572 N N . ALA A 1 73 ? -10.242 -8.052 -9.341 1.00 87.94 73 ALA A N 1
ATOM 573 C CA . ALA A 1 73 ? -11.465 -8.399 -8.627 1.00 87.94 73 ALA A CA 1
ATOM 574 C C . ALA A 1 73 ? -12.390 -7.181 -8.458 1.00 87.94 73 ALA A C 1
ATOM 576 O O . ALA A 1 73 ? -13.607 -7.348 -8.485 1.00 87.94 73 ALA A O 1
ATOM 577 N N . ASP A 1 74 ? -11.823 -5.975 -8.320 1.00 83.94 74 ASP A N 1
ATOM 578 C CA . ASP A 1 74 ? -12.573 -4.718 -8.340 1.00 83.94 74 ASP A CA 1
ATOM 579 C C . ASP A 1 74 ? -11.672 -3.538 -8.753 1.00 83.94 74 ASP A C 1
ATOM 581 O O . ASP A 1 74 ? -11.043 -2.852 -7.936 1.00 83.94 74 ASP A O 1
ATOM 585 N N . GLU A 1 75 ? -11.611 -3.294 -10.061 1.00 84.31 75 GLU A N 1
ATOM 586 C CA . GLU A 1 75 ? -10.773 -2.244 -10.650 1.00 84.31 75 GLU A CA 1
ATOM 587 C C . GLU A 1 75 ? -11.215 -0.837 -10.207 1.00 84.31 75 GLU A C 1
ATOM 589 O O . GLU A 1 75 ? -10.391 0.063 -10.012 1.00 84.31 75 GLU A O 1
ATOM 594 N N . ASN A 1 76 ? -12.519 -0.642 -9.992 1.00 85.81 76 ASN A N 1
ATOM 595 C CA . ASN A 1 76 ? -13.087 0.653 -9.626 1.00 85.81 76 ASN A CA 1
ATOM 596 C C . ASN A 1 76 ? -12.788 0.982 -8.156 1.00 85.81 76 ASN A C 1
ATOM 598 O O . ASN A 1 76 ? -12.370 2.097 -7.831 1.00 85.81 76 ASN A O 1
ATOM 602 N N . MET A 1 77 ? -12.933 -0.004 -7.267 1.00 84.81 77 MET A N 1
ATOM 603 C CA . MET A 1 77 ? -12.522 0.106 -5.869 1.00 84.81 77 MET A CA 1
ATOM 604 C C . MET A 1 77 ? -11.018 0.334 -5.750 1.00 84.81 77 MET A C 1
ATOM 606 O O . MET A 1 77 ? -10.600 1.185 -4.968 1.00 84.81 77 MET A O 1
ATOM 610 N N . THR A 1 78 ? -10.213 -0.337 -6.574 1.00 88.38 78 THR A N 1
ATOM 611 C CA . THR A 1 78 ? -8.759 -0.156 -6.579 1.00 88.38 78 THR A CA 1
ATOM 612 C C . THR A 1 78 ? -8.374 1.305 -6.818 1.00 88.38 78 THR A C 1
ATOM 614 O O . THR A 1 78 ? -7.715 1.921 -5.976 1.00 88.38 78 THR A O 1
ATOM 617 N N . ALA A 1 79 ? -8.854 1.902 -7.914 1.00 88.62 79 ALA A N 1
ATOM 618 C CA . ALA A 1 79 ? -8.579 3.305 -8.224 1.00 88.62 79 ALA A CA 1
ATOM 619 C C . ALA A 1 79 ? -9.066 4.252 -7.111 1.00 88.62 79 ALA A C 1
ATOM 621 O O . ALA A 1 79 ? -8.348 5.170 -6.707 1.00 88.62 79 ALA A O 1
ATOM 622 N N . ARG A 1 80 ? -10.264 4.006 -6.563 1.00 90.31 80 ARG A N 1
ATOM 623 C CA . ARG A 1 80 ? -10.831 4.811 -5.468 1.00 90.31 80 ARG A CA 1
ATOM 624 C C . ARG A 1 80 ? -9.985 4.755 -4.202 1.00 90.31 80 ARG A C 1
ATOM 626 O O . ARG A 1 80 ? -9.745 5.802 -3.604 1.00 90.31 80 ARG A O 1
ATOM 633 N N . VAL A 1 81 ? -9.530 3.569 -3.797 1.00 91.06 81 VAL A N 1
ATOM 634 C CA . VAL A 1 81 ? -8.714 3.389 -2.587 1.00 91.06 81 VAL A CA 1
ATOM 635 C C . VAL A 1 81 ? -7.375 4.108 -2.738 1.00 91.06 81 VAL A C 1
ATOM 637 O O . VAL A 1 81 ? -6.993 4.856 -1.838 1.00 91.06 81 VAL A O 1
ATOM 640 N N . PHE A 1 82 ? -6.701 3.968 -3.882 1.00 90.81 82 PHE A N 1
ATOM 641 C CA . PHE A 1 82 ? -5.438 4.665 -4.135 1.00 90.81 82 PHE A CA 1
ATOM 642 C C . PHE A 1 82 ? -5.597 6.189 -4.133 1.00 90.81 82 PHE A C 1
ATOM 644 O O . PHE A 1 82 ? -4.859 6.878 -3.427 1.00 90.81 82 PHE A O 1
ATOM 651 N N . ILE A 1 83 ? -6.594 6.725 -4.847 1.00 90.75 83 ILE A N 1
ATOM 652 C CA . ILE A 1 83 ? -6.878 8.169 -4.865 1.00 90.75 83 ILE A CA 1
ATOM 653 C C . ILE A 1 83 ? -7.204 8.675 -3.457 1.00 90.75 83 ILE A C 1
ATOM 655 O O . ILE A 1 83 ? -6.728 9.735 -3.050 1.00 90.75 83 ILE A O 1
ATOM 659 N N . PHE A 1 84 ? -8.007 7.934 -2.695 1.00 89.81 84 PHE A N 1
ATOM 660 C CA . PHE A 1 84 ? -8.364 8.314 -1.335 1.00 89.81 84 PHE A CA 1
ATOM 661 C C . PHE A 1 84 ? -7.136 8.353 -0.417 1.00 89.81 84 PHE A C 1
ATOM 663 O O . PHE A 1 84 ? -6.913 9.355 0.262 1.00 89.81 84 PHE A O 1
ATOM 670 N N . ILE A 1 85 ? -6.318 7.296 -0.434 1.00 88.75 85 ILE A N 1
ATOM 671 C CA . ILE A 1 85 ? -5.094 7.200 0.367 1.00 88.75 85 ILE A CA 1
ATOM 672 C C . ILE A 1 85 ? -4.139 8.351 0.032 1.00 88.75 85 ILE A C 1
ATOM 674 O O . ILE A 1 85 ? -3.672 9.024 0.950 1.00 88.75 85 ILE A O 1
ATOM 678 N N . LEU A 1 86 ? -3.908 8.633 -1.253 1.00 90.50 86 LEU A N 1
ATOM 679 C CA . LEU A 1 86 ? -3.043 9.731 -1.698 1.00 90.50 86 LEU A CA 1
ATOM 680 C C . LEU A 1 86 ? -3.557 11.112 -1.257 1.00 90.50 86 LEU A C 1
ATOM 682 O O . LEU A 1 86 ? -2.759 11.991 -0.946 1.00 90.50 86 LEU A O 1
ATOM 686 N N . ASN A 1 87 ? -4.878 11.303 -1.185 1.00 90.94 87 ASN A N 1
ATOM 687 C CA . ASN A 1 87 ? -5.474 12.556 -0.709 1.00 90.94 87 ASN A CA 1
ATOM 688 C C . ASN A 1 87 ? -5.448 12.708 0.820 1.00 90.94 87 ASN A C 1
ATOM 690 O O . ASN A 1 87 ? -5.484 13.830 1.324 1.00 90.94 87 ASN A O 1
ATOM 694 N N . LYS A 1 88 ? -5.455 11.603 1.574 1.00 89.06 88 LYS A N 1
ATOM 695 C CA . LYS A 1 88 ? -5.602 11.619 3.040 1.00 89.06 88 LYS A CA 1
ATOM 696 C C . LYS A 1 88 ? -4.299 11.409 3.800 1.00 89.06 88 LYS A C 1
ATOM 698 O O . LYS A 1 88 ? -4.175 11.893 4.923 1.00 89.06 88 LYS A O 1
ATOM 703 N N . ILE A 1 89 ? -3.339 10.690 3.223 1.00 90.50 89 ILE A N 1
ATOM 704 C CA . ILE A 1 89 ? -2.082 10.336 3.880 1.00 90.50 89 ILE A CA 1
ATOM 705 C C . ILE A 1 89 ? -0.942 11.149 3.273 1.00 90.50 89 ILE A C 1
ATOM 707 O O . ILE A 1 89 ? -0.511 10.888 2.160 1.00 90.50 89 ILE A O 1
ATOM 711 N N . SER A 1 90 ? -0.382 12.080 4.047 1.00 88.56 90 SER A N 1
ATOM 712 C CA . SER A 1 90 ? 0.786 12.878 3.632 1.00 88.56 90 SER A CA 1
ATOM 713 C C . SER A 1 90 ? 2.115 12.376 4.214 1.00 88.56 90 SER A C 1
ATOM 715 O O . SER A 1 90 ? 3.143 13.033 4.072 1.00 88.56 90 SER A O 1
ATOM 717 N N . LYS A 1 91 ? 2.123 11.219 4.895 1.00 91.12 91 LYS A N 1
ATOM 718 C CA . LYS A 1 91 ? 3.356 10.633 5.441 1.00 91.12 91 LYS A CA 1
ATOM 719 C C . LYS A 1 91 ? 4.236 10.154 4.286 1.00 91.12 91 LYS A C 1
ATOM 721 O O . LYS A 1 91 ? 3.862 9.224 3.577 1.00 91.12 91 LYS A O 1
ATOM 726 N N . GLU A 1 92 ? 5.417 10.749 4.147 1.00 89.50 92 GLU A N 1
ATOM 727 C CA . GLU A 1 92 ? 6.322 10.553 3.006 1.00 89.50 92 GLU A CA 1
ATOM 728 C C . GLU A 1 92 ? 6.622 9.078 2.702 1.00 89.50 92 GLU A C 1
ATOM 730 O O . GLU A 1 92 ? 6.523 8.642 1.560 1.00 89.50 92 GLU A O 1
ATOM 735 N N . GLN A 1 93 ? 6.949 8.290 3.727 1.00 89.12 93 GLN A N 1
ATOM 736 C CA . GLN A 1 93 ? 7.212 6.857 3.583 1.00 89.12 93 GLN A CA 1
ATOM 737 C C . GLN A 1 93 ? 6.013 6.107 2.978 1.00 89.12 93 GLN A C 1
ATOM 739 O O . GLN A 1 93 ? 6.179 5.277 2.091 1.00 89.12 93 GLN A O 1
ATOM 744 N N . THR A 1 94 ? 4.801 6.415 3.443 1.00 91.56 94 THR A N 1
ATOM 745 C CA . THR A 1 94 ? 3.572 5.765 2.975 1.00 91.56 94 THR A CA 1
ATOM 746 C C . THR A 1 94 ? 3.239 6.185 1.550 1.00 91.56 94 THR A C 1
ATOM 748 O O . THR A 1 94 ? 2.834 5.348 0.752 1.00 91.56 94 THR A O 1
ATOM 751 N N . LEU A 1 95 ? 3.466 7.456 1.206 1.00 91.00 95 LEU A N 1
ATOM 752 C CA . LEU A 1 95 ? 3.320 7.941 -0.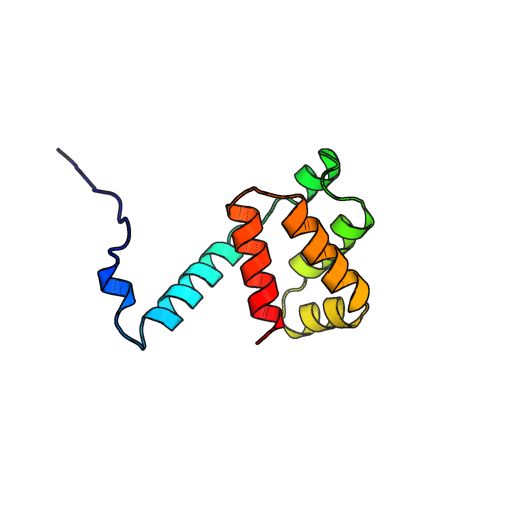165 1.00 91.00 95 LEU A CA 1
ATOM 753 C C . LEU A 1 95 ? 4.298 7.244 -1.112 1.00 91.00 95 LEU A C 1
ATOM 755 O O . LEU A 1 95 ? 3.872 6.732 -2.141 1.00 91.00 95 LEU A O 1
ATOM 759 N N . ARG A 1 96 ? 5.584 7.156 -0.745 1.00 89.81 96 ARG A N 1
ATOM 760 C CA . ARG A 1 96 ? 6.593 6.424 -1.526 1.00 89.81 96 ARG A CA 1
ATOM 761 C C . ARG A 1 96 ? 6.181 4.971 -1.752 1.00 89.81 96 ARG A C 1
ATOM 763 O O . ARG A 1 96 ? 6.237 4.500 -2.881 1.00 89.81 96 ARG A O 1
ATOM 770 N N . TYR A 1 97 ? 5.702 4.299 -0.707 1.00 91.00 97 TYR A N 1
ATOM 771 C CA . TYR A 1 97 ? 5.217 2.923 -0.805 1.00 91.00 97 TYR A CA 1
ATOM 772 C C . TYR A 1 97 ? 4.028 2.781 -1.765 1.00 91.00 97 TYR A C 1
ATOM 774 O O . TYR A 1 97 ? 4.029 1.936 -2.660 1.00 91.00 97 TYR A O 1
ATOM 782 N N . ILE A 1 98 ? 3.027 3.651 -1.632 1.00 90.25 98 ILE A N 1
ATOM 783 C CA . ILE A 1 98 ? 1.859 3.651 -2.515 1.00 90.25 98 ILE A CA 1
ATOM 784 C C . ILE A 1 98 ? 2.256 3.907 -3.971 1.00 90.25 98 ILE A C 1
ATOM 786 O O . ILE A 1 98 ? 1.761 3.221 -4.860 1.00 90.25 98 ILE A O 1
ATOM 790 N N . LEU A 1 99 ? 3.178 4.837 -4.223 1.00 88.19 99 LEU A N 1
ATOM 791 C CA . LEU A 1 99 ? 3.676 5.105 -5.572 1.00 88.19 99 LEU A CA 1
ATOM 792 C C . LEU A 1 99 ? 4.402 3.893 -6.164 1.00 88.19 99 LEU A C 1
ATOM 794 O O . LEU A 1 99 ? 4.193 3.597 -7.334 1.00 88.19 99 LEU A O 1
ATOM 798 N N . THR A 1 100 ? 5.180 3.149 -5.369 1.00 87.75 100 THR A N 1
ATOM 799 C CA . THR A 1 100 ? 5.803 1.903 -5.851 1.00 87.75 100 THR A CA 1
ATOM 800 C C . THR A 1 100 ? 4.784 0.814 -6.177 1.00 87.75 100 THR A C 1
ATOM 802 O O . THR A 1 100 ? 4.989 0.069 -7.127 1.00 87.75 100 THR A O 1
ATOM 805 N N . LEU A 1 101 ? 3.669 0.737 -5.440 1.00 86.94 101 LEU A N 1
ATOM 806 C CA . LEU A 1 101 ? 2.585 -0.191 -5.773 1.00 86.94 101 LEU A CA 1
ATOM 807 C C . LEU A 1 101 ? 1.871 0.210 -7.064 1.00 86.94 101 LEU A C 1
ATOM 809 O O . LEU A 1 101 ? 1.532 -0.658 -7.854 1.00 86.94 101 LEU A O 1
ATOM 813 N N . ILE A 1 102 ? 1.651 1.506 -7.288 1.00 87.19 102 ILE A N 1
ATOM 814 C CA . ILE A 1 102 ? 1.052 1.996 -8.535 1.00 87.19 102 ILE A CA 1
ATOM 815 C C . ILE A 1 102 ? 1.990 1.729 -9.717 1.00 87.19 102 ILE A C 1
ATOM 817 O O . ILE A 1 102 ? 1.525 1.291 -10.761 1.00 87.19 102 ILE A O 1
ATOM 821 N N . ASP A 1 103 ? 3.296 1.942 -9.551 1.00 85.00 103 ASP A N 1
ATOM 822 C CA . ASP A 1 103 ? 4.292 1.618 -10.578 1.00 85.00 103 ASP A CA 1
ATOM 823 C C . ASP A 1 103 ? 4.267 0.120 -10.933 1.00 85.00 103 ASP A C 1
ATOM 825 O O . ASP A 1 103 ? 4.145 -0.221 -12.106 1.00 85.00 103 ASP A O 1
ATOM 829 N N . ASP A 1 104 ? 4.237 -0.766 -9.927 1.00 81.00 104 ASP A N 1
ATOM 830 C CA . ASP A 1 104 ? 4.102 -2.223 -10.116 1.00 81.00 104 ASP A CA 1
ATOM 831 C C . ASP A 1 104 ? 2.830 -2.621 -10.881 1.00 81.00 104 ASP A C 1
ATOM 833 O O . ASP A 1 104 ? 2.801 -3.666 -11.523 1.00 81.00 104 ASP A O 1
ATOM 837 N N . MET A 1 105 ? 1.762 -1.826 -10.778 1.00 81.44 105 MET A N 1
ATOM 838 C CA . MET A 1 105 ? 0.494 -2.080 -11.468 1.00 81.44 105 MET A CA 1
ATOM 839 C C . MET A 1 105 ? 0.490 -1.636 -12.930 1.00 81.44 105 MET A C 1
ATOM 841 O O . MET A 1 105 ? -0.347 -2.106 -13.701 1.00 81.44 105 MET A O 1
ATOM 845 N N . LEU A 1 106 ? 1.341 -0.672 -13.280 1.00 82.19 106 LEU A N 1
ATOM 846 C CA . LEU A 1 106 ? 1.408 -0.089 -14.619 1.00 82.19 106 LEU A CA 1
ATOM 847 C C . LEU A 1 106 ? 2.428 -0.796 -15.524 1.00 82.19 106 LEU A C 1
ATOM 849 O O . LEU A 1 106 ? 2.375 -0.595 -16.739 1.00 82.19 106 LEU A O 1
ATOM 853 N N . GLN A 1 107 ? 3.338 -1.581 -14.940 1.00 72.62 107 GLN A N 1
ATOM 854 C CA . GLN A 1 107 ? 4.285 -2.453 -15.645 1.00 72.62 107 GLN A CA 1
ATOM 855 C C . GLN A 1 107 ? 3.617 -3.746 -16.132 1.00 72.62 107 GLN A C 1
ATOM 857 O O . GLN A 1 107 ? 3.963 -4.175 -17.257 1.00 72.62 107 GLN A O 1
#

Sequence (107 aa):
MSLEYARVGNIEDITSIGSTTSFLQATAAEVRSTRVNWQSYLQGQIINDEQYSFITRLDN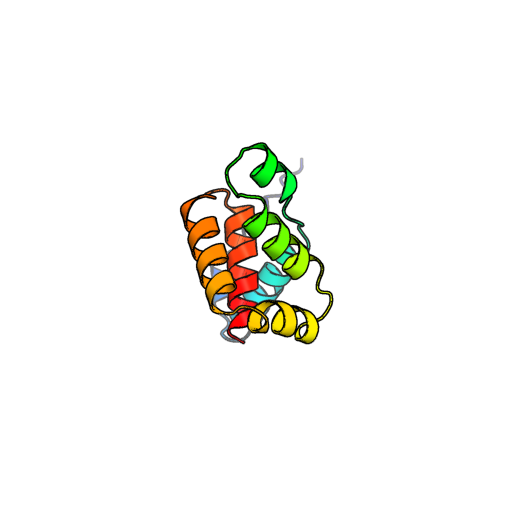APTAEARNHVIRADENMTARVFIFILNKISKEQTLRYILTLIDDMLQ

InterPro domains:
  IPR004908 ATPase, V1 complex, subunit H [PF03224] (23-107)
  IPR004908 ATPase, V1 complex, subunit H [PTHR10698] (20-107)
  IPR011989 Armadillo-like helical [G3DSA:1.25.10.10] (12-107)
  IPR016024 Armadillo-type fold [SSF48371] (16-107)

Foldseek 3Di:
DDDPPPCPPDPVQCPDPVRVVVVVVVVLVVLLVDDDPLVVCCVVVLDDPLLSVLVVQLNPQPDLVSNVCSCVVDVPVVVVSLVSCCVRDPDPSVNSNSVSVVVSVVD

Organism: Schistosoma haematobium (NCBI:txid6185)

pLDDT: mean 79.92, std 16.64, range [36.34, 96.31]

Secondary structure (DSSP, 8-state):
----------GGGGGSTTHHHHHHHHHHHHHHHS---HHHHHHTTSS-HHHHHHHHHHHT--SHHHHHHHHHH-HHHHHHHHHHHHHH---HHHHHHHHHHHHHHH-

Radius of gyration: 16.69 Å; chains: 1; bounding box: 51×27×34 Å